Protein AF-A0A2T6BCE2-F1 (afdb_monomer_lite)

Structure (mmCIF, N/CA/C/O backbone):
data_AF-A0A2T6BCE2-F1
#
_entry.id   AF-A0A2T6BCE2-F1
#
loop_
_atom_site.group_PDB
_atom_site.id
_atom_site.type_symbol
_atom_site.label_atom_id
_atom_site.label_alt_id
_atom_site.label_comp_id
_atom_site.label_asym_id
_atom_site.label_entity_id
_atom_site.label_seq_id
_atom_site.pdbx_PDB_ins_code
_atom_site.Cartn_x
_atom_site.Cartn_y
_atom_site.Cartn_z
_atom_site.occupancy
_atom_site.B_iso_or_equiv
_atom_site.auth_seq_id
_atom_site.auth_comp_id
_atom_site.auth_asym_id
_atom_site.auth_atom_id
_atom_site.pdbx_PDB_model_num
ATOM 1 N N . MET A 1 1 ? 2.709 -18.508 1.844 1.00 49.78 1 MET A N 1
ATOM 2 C CA . MET A 1 1 ? 2.274 -17.118 1.587 1.00 49.78 1 MET A CA 1
ATOM 3 C C . MET A 1 1 ? 3.086 -16.208 2.505 1.00 49.78 1 MET A C 1
ATOM 5 O O . MET A 1 1 ? 3.018 -16.392 3.716 1.00 49.78 1 MET A O 1
ATOM 9 N N . MET A 1 2 ? 3.941 -15.336 1.958 1.00 58.06 2 MET A N 1
ATOM 10 C CA . MET A 1 2 ? 4.733 -14.379 2.752 1.00 58.06 2 MET A CA 1
ATOM 11 C C . MET A 1 2 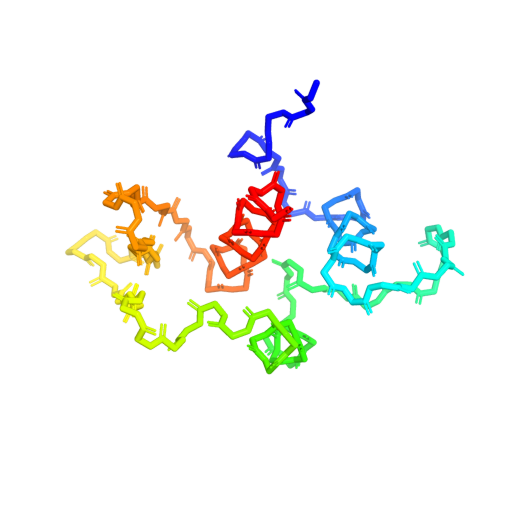? 3.803 -13.440 3.531 1.00 58.06 2 MET A C 1
ATOM 13 O O . MET A 1 2 ? 2.768 -13.015 3.020 1.00 58.06 2 MET A O 1
ATOM 17 N N . ASN A 1 3 ? 4.150 -13.127 4.781 1.00 83.56 3 ASN A N 1
ATOM 18 C CA . ASN A 1 3 ? 3.330 -12.259 5.624 1.00 83.56 3 ASN A CA 1
ATOM 19 C C . ASN A 1 3 ? 3.620 -10.784 5.299 1.00 83.56 3 ASN A C 1
ATOM 21 O O . ASN A 1 3 ? 4.446 -10.158 5.962 1.00 83.56 3 ASN A O 1
ATOM 25 N N . VAL A 1 4 ? 2.933 -10.245 4.284 1.00 84.50 4 VAL A N 1
ATOM 26 C CA . VAL A 1 4 ? 3.055 -8.853 3.795 1.00 84.50 4 VAL A CA 1
ATOM 27 C C . VAL A 1 4 ? 3.009 -7.823 4.932 1.00 84.50 4 VAL A C 1
ATOM 29 O O . VAL A 1 4 ? 3.729 -6.826 4.904 1.00 84.50 4 VAL A O 1
ATOM 32 N N . LEU A 1 5 ? 2.233 -8.082 5.990 1.00 85.19 5 LEU A N 1
ATOM 33 C CA . LEU A 1 5 ? 2.136 -7.187 7.148 1.00 85.19 5 LEU A CA 1
ATOM 34 C C . LEU A 1 5 ? 3.471 -7.018 7.889 1.00 85.19 5 LEU A C 1
ATOM 36 O O . LEU A 1 5 ? 3.727 -5.948 8.432 1.00 85.19 5 LEU A O 1
ATOM 40 N N . LYS A 1 6 ? 4.346 -8.031 7.879 1.00 87.94 6 LYS A N 1
ATOM 41 C CA . LYS A 1 6 ? 5.666 -7.990 8.532 1.00 87.94 6 LYS A CA 1
ATOM 42 C C . LYS A 1 6 ? 6.778 -7.432 7.640 1.00 87.94 6 LYS A C 1
ATOM 44 O O . LYS A 1 6 ? 7.885 -7.223 8.134 1.00 87.94 6 LYS A O 1
ATOM 49 N N . MET A 1 7 ? 6.510 -7.196 6.355 1.00 89.25 7 MET A N 1
ATOM 50 C CA . MET A 1 7 ? 7.518 -6.678 5.431 1.00 89.25 7 MET A CA 1
ATOM 51 C C . MET A 1 7 ? 7.870 -5.227 5.758 1.00 89.25 7 MET A C 1
ATOM 53 O O . MET A 1 7 ? 7.015 -4.432 6.165 1.00 89.25 7 MET A O 1
ATOM 57 N N . LYS A 1 8 ? 9.148 -4.894 5.588 1.00 88.94 8 LYS A N 1
ATOM 58 C CA . LYS A 1 8 ? 9.653 -3.525 5.694 1.00 88.94 8 LYS A CA 1
ATOM 59 C C . LYS A 1 8 ? 9.600 -2.851 4.322 1.00 88.94 8 LYS A C 1
ATOM 61 O O . LYS A 1 8 ? 9.427 -3.519 3.307 1.00 88.94 8 LYS A O 1
ATOM 66 N N . VAL A 1 9 ? 9.757 -1.530 4.322 1.00 90.19 9 VAL A N 1
ATOM 67 C CA . VAL A 1 9 ? 10.042 -0.746 3.110 1.00 90.19 9 VAL A CA 1
ATOM 68 C C . VAL A 1 9 ? 11.262 -1.335 2.400 1.00 90.19 9 VAL A C 1
ATOM 70 O O . VAL A 1 9 ? 12.229 -1.715 3.070 1.00 90.19 9 VAL A O 1
ATOM 73 N N . GLY A 1 10 ? 11.220 -1.377 1.070 1.00 90.50 10 GLY A N 1
ATOM 74 C CA . GLY A 1 10 ? 12.355 -1.749 0.233 1.00 90.50 10 GLY A CA 1
ATOM 75 C C . GLY A 1 10 ? 11.993 -2.660 -0.937 1.00 90.50 10 GLY A C 1
ATOM 76 O O . GLY A 1 10 ? 10.855 -3.110 -1.087 1.00 90.50 10 GLY A O 1
ATOM 77 N N . LYS A 1 11 ? 13.023 -2.992 -1.724 1.00 89.94 11 LYS A N 1
ATOM 78 C CA . LYS A 1 11 ? 12.900 -3.616 -3.051 1.00 89.94 11 LYS A CA 1
ATOM 79 C C . LYS A 1 11 ? 12.123 -4.928 -3.097 1.00 89.94 11 LYS A C 1
ATOM 81 O O . LYS A 1 11 ? 11.544 -5.239 -4.130 1.00 89.94 11 LYS A O 1
ATOM 86 N N . GLU A 1 12 ? 12.095 -5.703 -2.017 1.00 91.25 12 GLU A N 1
ATOM 87 C CA . GLU A 1 12 ? 11.292 -6.930 -1.961 1.00 91.25 12 GLU A CA 1
ATOM 88 C C . GLU A 1 12 ? 9.787 -6.617 -1.967 1.00 91.25 12 GLU A C 1
ATOM 90 O O . GLU A 1 12 ? 9.028 -7.215 -2.728 1.00 91.25 12 GLU A O 1
ATOM 95 N N . LEU A 1 13 ? 9.357 -5.638 -1.165 1.00 92.75 13 LEU A N 1
ATOM 96 C CA . LEU A 1 13 ? 7.966 -5.193 -1.142 1.00 92.75 13 LEU A CA 1
ATOM 97 C C . LEU A 1 13 ? 7.591 -4.511 -2.461 1.00 92.75 13 LEU A C 1
ATOM 99 O O . LEU A 1 13 ? 6.521 -4.786 -3.003 1.00 92.75 13 LEU A O 1
ATOM 103 N N . ASP A 1 14 ? 8.477 -3.671 -2.996 1.00 94.44 14 ASP A N 1
ATOM 104 C CA . ASP A 1 14 ? 8.245 -2.967 -4.261 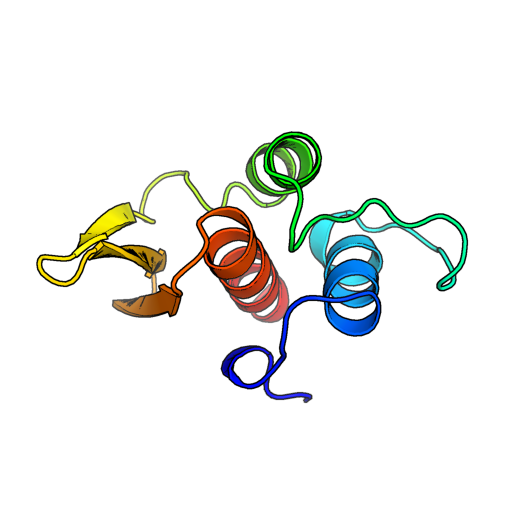1.00 94.44 14 ASP A CA 1
ATOM 105 C C . ASP A 1 14 ? 8.131 -3.945 -5.439 1.00 94.44 14 ASP A C 1
ATOM 107 O O . ASP A 1 14 ? 7.229 -3.806 -6.267 1.00 94.44 14 ASP A O 1
ATOM 111 N N . LEU A 1 15 ? 8.967 -4.994 -5.472 1.00 92.69 15 LEU A N 1
ATOM 112 C CA . LEU A 1 15 ? 8.861 -6.076 -6.454 1.00 92.69 15 LEU A CA 1
ATOM 113 C C . LEU A 1 15 ? 7.503 -6.774 -6.369 1.00 92.69 15 LEU A C 1
ATOM 115 O O . LEU A 1 15 ? 6.846 -6.969 -7.392 1.00 92.69 15 LEU A O 1
ATOM 119 N N . MET A 1 16 ? 7.052 -7.119 -5.159 1.00 93.38 16 MET A N 1
ATOM 120 C CA . MET A 1 16 ? 5.742 -7.745 -4.986 1.00 93.38 16 MET A CA 1
ATOM 121 C C . MET A 1 16 ? 4.618 -6.840 -5.492 1.00 93.38 16 MET A C 1
ATOM 123 O O . MET A 1 16 ? 3.695 -7.326 -6.143 1.00 93.38 16 MET A O 1
ATOM 127 N N . VAL A 1 17 ? 4.686 -5.533 -5.223 1.00 93.81 17 VAL A N 1
ATOM 128 C CA . VAL A 1 17 ? 3.708 -4.563 -5.736 1.00 93.81 17 VAL A CA 1
ATOM 129 C C . VAL A 1 17 ? 3.737 -4.525 -7.266 1.00 93.81 17 VAL A C 1
ATOM 131 O O . VAL A 1 17 ? 2.682 -4.635 -7.893 1.00 93.81 17 VAL A O 1
ATOM 134 N N . ALA A 1 18 ? 4.916 -4.442 -7.881 1.00 93.75 18 ALA A N 1
ATOM 135 C CA . ALA A 1 18 ? 5.055 -4.439 -9.336 1.00 93.75 18 ALA A CA 1
ATOM 136 C C . ALA A 1 18 ? 4.434 -5.695 -9.972 1.00 93.75 18 ALA A C 1
ATOM 138 O O . ALA A 1 18 ? 3.622 -5.604 -10.894 1.00 93.75 18 ALA A O 1
ATOM 139 N N . GLN A 1 19 ? 4.738 -6.871 -9.430 1.00 92.31 19 GLN A N 1
ATOM 140 C CA . GLN A 1 19 ? 4.268 -8.138 -9.985 1.00 92.31 19 GLN A CA 1
ATOM 141 C C . GLN A 1 19 ? 2.778 -8.379 -9.715 1.00 92.31 19 GLN A C 1
ATOM 143 O O . GLN A 1 19 ? 2.021 -8.690 -10.631 1.00 92.31 19 GLN A O 1
ATOM 148 N N . GLN A 1 20 ? 2.328 -8.212 -8.470 1.00 92.56 20 GLN A N 1
ATOM 149 C CA . GLN A 1 20 ? 0.991 -8.647 -8.044 1.00 92.56 20 GLN A CA 1
ATOM 150 C C . GLN A 1 20 ? -0.070 -7.550 -8.134 1.00 92.56 20 GLN A C 1
ATOM 152 O O . GLN A 1 20 ? -1.260 -7.847 -8.230 1.00 92.56 20 GLN A O 1
ATOM 157 N N . VAL A 1 21 ? 0.329 -6.277 -8.074 1.00 93.69 21 VAL A N 1
ATOM 158 C CA . VAL A 1 21 ? -0.602 -5.150 -8.207 1.00 93.69 21 VAL A CA 1
ATOM 159 C C . VAL A 1 21 ? -0.565 -4.566 -9.603 1.00 93.69 21 VAL A C 1
ATOM 161 O O . VAL A 1 21 ? -1.618 -4.395 -10.222 1.00 93.69 21 VAL A O 1
ATOM 164 N N . MET A 1 22 ? 0.632 -4.279 -10.108 1.00 92.00 22 MET A N 1
ATOM 165 C CA . MET A 1 22 ? 0.776 -3.654 -11.419 1.00 92.00 22 MET A CA 1
ATOM 166 C C . MET A 1 22 ? 0.653 -4.669 -12.561 1.00 92.00 22 MET A C 1
ATOM 168 O O . MET A 1 22 ? 0.207 -4.298 -13.651 1.00 92.00 22 MET A O 1
ATOM 172 N N . GLY A 1 23 ? 0.939 -5.949 -12.293 1.00 90.88 23 GLY A N 1
ATOM 173 C CA . GLY A 1 23 ? 0.932 -7.019 -13.293 1.00 90.88 23 GLY A CA 1
ATOM 174 C C . GLY A 1 23 ? 2.162 -6.978 -14.197 1.00 90.88 23 GLY A C 1
ATOM 175 O O . GLY A 1 23 ? 2.088 -7.382 -15.354 1.00 90.88 23 GLY A O 1
ATOM 176 N N . TRP A 1 24 ? 3.265 -6.408 -13.711 1.00 92.19 24 TRP A N 1
ATOM 177 C CA . TRP A 1 24 ? 4.502 -6.268 -14.470 1.00 92.19 24 TRP A CA 1
ATOM 178 C C . TRP A 1 24 ? 5.343 -7.539 -14.370 1.00 92.19 24 TRP A C 1
ATOM 180 O O . TRP A 1 24 ? 5.463 -8.128 -13.297 1.00 92.19 24 TRP A O 1
ATOM 190 N N . ASN A 1 25 ? 5.958 -7.936 -15.483 1.00 87.88 25 ASN A N 1
ATOM 191 C CA . ASN A 1 25 ? 6.944 -9.011 -15.505 1.00 87.88 25 ASN A CA 1
ATOM 192 C C . ASN A 1 25 ? 8.345 -8.395 -15.439 1.00 87.88 25 ASN A C 1
ATOM 194 O O . ASN A 1 25 ? 8.928 -8.071 -16.472 1.00 87.88 25 ASN A O 1
ATOM 198 N N . VAL A 1 26 ? 8.816 -8.139 -14.220 1.00 85.44 26 VAL A N 1
ATOM 199 C CA . VAL A 1 26 ? 10.069 -7.427 -13.940 1.00 85.44 26 VAL A CA 1
ATOM 200 C C . VAL A 1 26 ? 10.867 -8.131 -12.847 1.00 85.44 26 VAL A C 1
ATOM 202 O O . VAL A 1 26 ? 10.284 -8.733 -11.939 1.00 85.44 26 VAL A O 1
ATOM 205 N N . ASP A 1 27 ? 12.189 -7.986 -12.934 1.00 78.88 27 ASP A N 1
ATOM 206 C CA . ASP A 1 27 ? 13.158 -8.341 -11.895 1.00 78.88 27 ASP A CA 1
ATOM 207 C C . ASP A 1 27 ? 13.586 -7.085 -11.107 1.00 78.88 27 ASP A C 1
ATOM 209 O O . ASP A 1 27 ? 13.249 -5.958 -11.466 1.00 78.88 27 ASP A O 1
ATOM 213 N N . HIS A 1 28 ? 14.342 -7.261 -10.019 1.00 72.44 28 HIS A N 1
ATOM 214 C CA . HIS A 1 28 ? 14.618 -6.230 -9.003 1.00 72.44 28 HIS A CA 1
ATOM 215 C C . HIS A 1 28 ? 15.237 -4.898 -9.482 1.00 72.44 28 HIS A C 1
ATOM 217 O O . HIS A 1 28 ? 15.261 -3.946 -8.699 1.00 72.44 28 HIS A O 1
ATOM 223 N N . HIS A 1 29 ? 15.773 -4.812 -10.701 1.00 72.00 29 HIS A N 1
ATOM 224 C CA . HIS A 1 2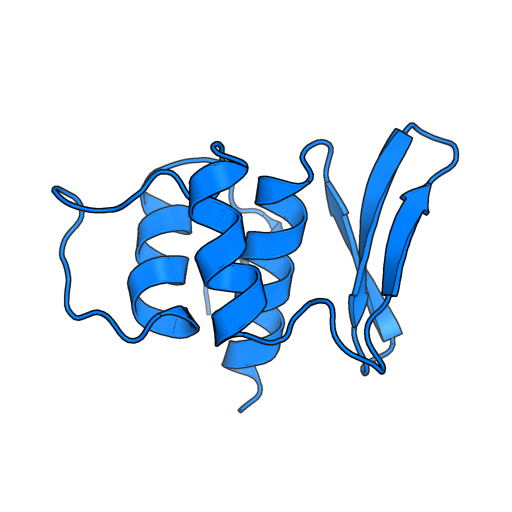9 ? 16.641 -3.703 -11.106 1.00 72.00 29 HIS A CA 1
ATOM 225 C C . HIS A 1 29 ? 15.916 -2.456 -11.642 1.00 72.00 29 HIS A C 1
ATOM 227 O O . HIS A 1 29 ? 16.479 -1.374 -11.514 1.00 72.00 29 HIS A O 1
ATOM 233 N N . ASP A 1 30 ? 14.664 -2.562 -12.103 1.00 80.69 30 ASP A N 1
ATOM 234 C CA . ASP A 1 30 ? 13.936 -1.447 -12.751 1.00 80.69 30 ASP A CA 1
ATOM 235 C C . ASP A 1 30 ? 12.584 -1.134 -12.090 1.00 80.69 30 ASP A C 1
ATOM 237 O O . ASP A 1 30 ? 11.595 -0.799 -12.746 1.00 80.69 30 ASP A O 1
ATOM 241 N N . ILE A 1 31 ? 12.513 -1.282 -10.766 1.00 88.69 31 ILE A N 1
ATOM 242 C CA . ILE A 1 31 ? 11.250 -1.154 -10.031 1.00 88.69 31 ILE A CA 1
ATOM 243 C C . ILE A 1 31 ? 11.188 0.188 -9.298 1.00 88.69 31 ILE A C 1
ATOM 245 O O . ILE A 1 31 ? 12.115 0.475 -8.524 1.00 88.69 31 ILE A O 1
ATOM 249 N N . PRO A 1 32 ? 10.106 0.970 -9.502 1.00 89.75 32 PRO A N 1
ATOM 250 C CA . PRO A 1 32 ? 9.827 2.183 -8.742 1.00 89.75 32 PRO A CA 1
ATOM 251 C C . PRO A 1 32 ? 9.807 1.929 -7.235 1.00 89.75 32 PRO A C 1
ATOM 253 O O . PRO A 1 32 ? 9.510 0.824 -6.775 1.00 89.75 32 PRO A O 1
ATOM 256 N N . ASP A 1 33 ? 10.070 2.968 -6.452 1.00 92.38 33 ASP A N 1
ATOM 257 C CA . ASP A 1 33 ? 10.197 2.868 -4.998 1.00 92.38 33 ASP A CA 1
ATOM 258 C C . ASP A 1 33 ? 8.825 2.999 -4.317 1.00 92.38 33 ASP A C 1
ATOM 260 O O . ASP A 1 33 ? 8.622 3.835 -3.435 1.00 92.38 33 ASP A O 1
ATOM 264 N N . PHE A 1 34 ? 7.860 2.165 -4.725 1.00 92.25 34 PHE A N 1
ATOM 265 C CA . PHE A 1 34 ? 6.447 2.254 -4.329 1.00 92.25 34 PHE A CA 1
ATOM 266 C C . PHE A 1 34 ? 6.220 2.389 -2.816 1.00 92.25 34 PHE A C 1
ATOM 268 O O . PHE A 1 34 ? 5.319 3.103 -2.381 1.00 92.25 34 PHE A O 1
ATOM 275 N N . SER A 1 35 ? 7.006 1.690 -1.998 1.00 90.56 35 SER A N 1
ATOM 276 C CA . SER A 1 35 ? 6.853 1.660 -0.542 1.00 90.56 35 SER A CA 1
ATOM 277 C C . SER A 1 35 ? 7.455 2.868 0.186 1.00 90.56 35 SER A C 1
ATOM 279 O O . SER A 1 35 ? 7.159 3.066 1.372 1.00 90.56 35 SER A O 1
ATOM 281 N N . SER A 1 36 ? 8.247 3.695 -0.504 1.00 90.69 36 SER A N 1
ATOM 282 C CA . SER A 1 36 ? 8.919 4.878 0.055 1.00 90.69 36 SER A CA 1
ATOM 283 C C . SER A 1 36 ? 8.625 6.195 -0.665 1.00 90.69 36 SER A C 1
ATOM 285 O O . SER A 1 36 ? 8.657 7.229 0.003 1.00 90.69 36 SER A O 1
ATOM 287 N N . ASP A 1 37 ? 8.301 6.187 -1.961 1.00 91.00 37 ASP A N 1
ATOM 288 C CA . ASP A 1 37 ? 7.956 7.387 -2.730 1.00 91.00 37 ASP A CA 1
ATOM 289 C C . ASP A 1 37 ? 6.437 7.498 -2.946 1.00 91.00 37 ASP A C 1
ATOM 291 O O . ASP A 1 37 ? 5.769 6.634 -3.516 1.00 91.00 37 ASP A O 1
ATOM 295 N N . ILE A 1 38 ? 5.880 8.618 -2.486 1.00 86.19 38 ILE A N 1
ATOM 296 C CA . ILE A 1 38 ? 4.460 8.947 -2.618 1.00 86.19 38 ILE A CA 1
ATOM 297 C C . ILE A 1 38 ? 4.039 9.209 -4.073 1.00 86.19 38 ILE A C 1
ATOM 299 O O . ILE A 1 38 ? 2.864 9.056 -4.400 1.00 86.19 38 ILE A O 1
ATOM 303 N N . LYS A 1 39 ? 4.961 9.610 -4.954 1.00 89.12 39 LYS A N 1
ATOM 304 C CA . LYS A 1 39 ? 4.674 9.810 -6.380 1.00 89.12 39 LYS A CA 1
ATOM 305 C C . LYS A 1 39 ? 4.437 8.471 -7.067 1.00 89.12 39 LYS A C 1
ATOM 307 O O . LYS A 1 39 ? 3.433 8.311 -7.757 1.00 89.12 39 LYS A O 1
ATOM 312 N N . ASP A 1 40 ? 5.302 7.499 -6.798 1.00 89.69 40 ASP A N 1
ATOM 313 C CA . ASP A 1 40 ? 5.214 6.163 -7.388 1.00 89.69 40 ASP A CA 1
ATOM 314 C C . ASP A 1 40 ? 4.003 5.394 -6.854 1.00 89.69 40 ASP A C 1
ATOM 316 O O . ASP A 1 40 ? 3.307 4.704 -7.604 1.00 89.69 40 ASP A O 1
ATOM 320 N N . VAL A 1 41 ? 3.683 5.553 -5.562 1.00 92.81 41 VAL A N 1
ATOM 321 C CA . VAL A 1 41 ? 2.545 4.847 -4.958 1.00 92.81 41 VAL A CA 1
ATOM 322 C C . VAL A 1 41 ? 1.194 5.277 -5.536 1.00 92.81 41 VAL A C 1
ATOM 324 O O . VAL A 1 41 ? 0.217 4.533 -5.435 1.00 92.81 41 VAL A O 1
ATOM 327 N N . TRP A 1 42 ? 1.102 6.445 -6.175 1.00 91.50 42 TRP A N 1
ATOM 328 C CA . TRP A 1 42 ? -0.153 6.875 -6.789 1.00 91.50 42 TRP A CA 1
ATOM 329 C C . TRP A 1 42 ? -0.596 5.932 -7.917 1.00 91.50 42 TRP A C 1
ATOM 331 O O . TRP A 1 42 ? -1.774 5.580 -8.002 1.00 91.50 42 TRP A O 1
ATOM 341 N N . ALA A 1 43 ? 0.350 5.397 -8.694 1.00 91.62 43 ALA A N 1
ATOM 342 C CA . ALA A 1 43 ? 0.055 4.389 -9.714 1.00 91.62 43 ALA A CA 1
ATOM 343 C C . ALA A 1 43 ? -0.563 3.112 -9.101 1.00 91.62 43 ALA A C 1
ATOM 345 O O . ALA A 1 43 ? -1.465 2.496 -9.677 1.00 91.62 43 ALA A O 1
ATOM 346 N N . VAL A 1 44 ? -0.134 2.746 -7.887 1.00 92.75 44 VAL A N 1
ATOM 347 C CA . VAL A 1 44 ? -0.693 1.626 -7.112 1.00 92.75 44 VAL A CA 1
ATOM 348 C C . VAL A 1 44 ? -2.139 1.918 -6.721 1.00 92.75 44 VAL A C 1
ATOM 350 O O . VAL A 1 44 ? -2.996 1.036 -6.838 1.00 92.75 44 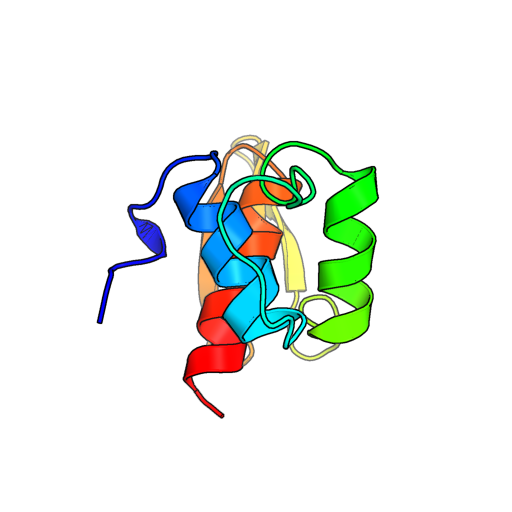VAL A O 1
ATOM 353 N N . VAL A 1 45 ? -2.437 3.145 -6.278 1.00 91.31 45 VAL A N 1
ATOM 354 C CA . VAL A 1 45 ? -3.798 3.581 -5.922 1.00 91.31 45 VAL A CA 1
ATOM 355 C C . VAL A 1 45 ? -4.739 3.450 -7.114 1.00 91.31 45 VAL A C 1
ATOM 357 O O . VAL A 1 45 ? -5.807 2.844 -6.982 1.00 91.31 45 VAL A O 1
ATOM 360 N N . GLU A 1 46 ? -4.332 3.966 -8.272 1.00 91.00 46 GLU A N 1
ATOM 361 C CA . GLU A 1 46 ? -5.132 3.948 -9.499 1.00 91.00 46 GLU A CA 1
ATOM 362 C C . GLU A 1 46 ? -5.398 2.519 -9.984 1.00 91.00 46 GLU A C 1
ATOM 364 O O . GLU A 1 46 ? -6.540 2.156 -10.288 1.00 91.00 46 GLU A O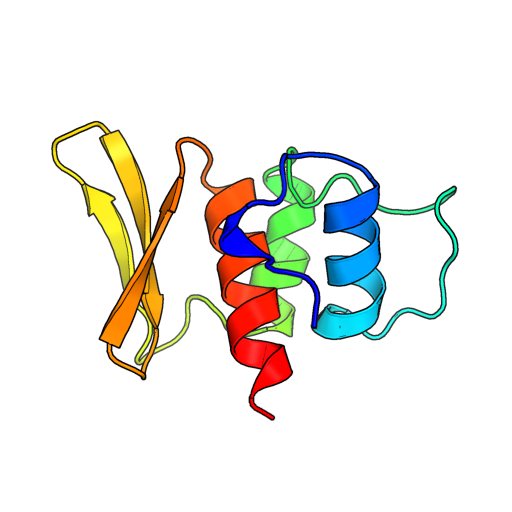 1
ATOM 369 N N . LYS A 1 47 ? -4.364 1.670 -9.986 1.00 91.94 47 LYS A N 1
ATOM 370 C CA . LYS A 1 47 ? -4.455 0.289 -10.471 1.00 91.94 47 LYS A CA 1
ATOM 371 C C . LYS A 1 47 ? -5.267 -0.621 -9.546 1.00 91.94 47 LYS A C 1
ATOM 373 O O . LYS A 1 47 ? -6.158 -1.336 -10.003 1.00 91.94 47 LYS A O 1
ATOM 378 N N . SER A 1 48 ? -4.965 -0.610 -8.247 1.00 89.12 48 SER A N 1
ATOM 379 C CA . SER A 1 48 ? -5.593 -1.500 -7.251 1.00 89.12 48 SER A CA 1
ATOM 380 C C . SER A 1 48 ? -6.967 -1.019 -6.786 1.00 89.12 48 SER A C 1
ATOM 382 O O . SER A 1 48 ? -7.741 -1.777 -6.181 1.00 89.12 48 SER A O 1
ATOM 384 N N . ARG A 1 49 ? -7.268 0.268 -7.009 1.00 90.06 49 ARG A N 1
ATOM 385 C CA . ARG A 1 49 ? -8.438 0.948 -6.446 1.00 90.06 49 ARG A CA 1
ATOM 386 C C . ARG A 1 49 ? -8.488 0.812 -4.920 1.00 90.06 49 ARG A C 1
ATOM 388 O O . ARG A 1 49 ? -9.567 0.696 -4.343 1.00 90.06 49 ARG A O 1
ATOM 395 N N . VAL A 1 50 ? -7.335 0.701 -4.252 1.00 89.75 50 VAL A N 1
ATOM 396 C CA . VAL A 1 50 ? -7.263 0.420 -2.805 1.00 89.75 50 VAL A CA 1
ATOM 397 C C . VAL A 1 50 ? -7.873 1.538 -1.962 1.00 89.75 50 VAL A C 1
ATOM 399 O O . VAL A 1 50 ? -8.375 1.255 -0.883 1.00 89.75 50 VAL A O 1
ATOM 402 N N . LEU A 1 51 ? -7.911 2.767 -2.480 1.00 88.31 51 LEU A N 1
ATOM 403 C CA . LEU A 1 51 ? -8.522 3.924 -1.817 1.00 88.31 51 LEU A CA 1
ATOM 404 C C . LEU A 1 51 ? -9.961 4.215 -2.284 1.00 88.31 51 LEU A C 1
ATOM 406 O O . LEU A 1 51 ? -10.494 5.279 -1.992 1.00 88.31 51 LEU A O 1
ATOM 410 N N . GLN A 1 52 ? -10.587 3.304 -3.036 1.00 88.69 52 GLN A N 1
ATOM 411 C CA . GLN A 1 52 ? -11.990 3.435 -3.439 1.00 88.69 52 GLN A CA 1
ATOM 412 C C . GLN A 1 52 ? -12.917 2.733 -2.445 1.00 88.69 52 GLN A C 1
ATOM 414 O O . GLN A 1 52 ? -12.531 1.751 -1.807 1.00 88.69 52 GLN A O 1
ATOM 419 N N . PHE A 1 53 ? -14.164 3.206 -2.371 1.00 79.94 53 PHE A N 1
ATOM 420 C CA . PHE A 1 53 ? -15.214 2.592 -1.561 1.00 79.94 53 PHE A CA 1
ATOM 421 C C . PHE A 1 53 ? -15.325 1.076 -1.843 1.00 79.94 53 PHE A C 1
ATOM 423 O O . PHE A 1 53 ? -15.247 0.672 -3.008 1.00 79.94 53 PHE A O 1
ATOM 430 N N . PRO A 1 54 ? -15.515 0.230 -0.813 1.00 83.31 54 PRO A N 1
ATOM 431 C CA . PRO A 1 54 ? -15.799 0.567 0.590 1.00 83.31 54 PRO A CA 1
ATOM 432 C C . PRO A 1 54 ? -14.565 0.784 1.480 1.00 83.31 54 PRO A C 1
ATOM 434 O O . PRO A 1 54 ? -14.717 0.947 2.690 1.00 83.31 54 PRO A O 1
ATOM 437 N N . ASN A 1 55 ? -13.355 0.811 0.918 1.00 90.25 55 ASN A N 1
ATOM 438 C CA . ASN A 1 55 ? -12.147 1.002 1.713 1.00 90.25 55 ASN A CA 1
ATOM 439 C C . ASN A 1 55 ? -12.043 2.444 2.233 1.00 90.25 55 ASN A C 1
ATOM 441 O O . ASN A 1 55 ? -12.436 3.391 1.546 1.00 90.25 55 ASN A O 1
ATOM 445 N N . LYS A 1 56 ? -11.462 2.623 3.423 1.00 93.81 56 LYS A N 1
ATOM 446 C CA . LYS A 1 56 ? -11.225 3.947 4.021 1.00 93.81 56 LYS A CA 1
ATOM 447 C C . LYS A 1 56 ? -9.747 4.181 4.255 1.00 93.81 56 LYS A C 1
ATOM 449 O O . LYS A 1 56 ? -9.043 3.289 4.717 1.00 93.81 56 LYS A O 1
ATOM 454 N N . PHE A 1 57 ? -9.303 5.407 4.006 1.00 95.62 57 PHE A N 1
ATOM 455 C CA . PHE A 1 57 ? -7.941 5.850 4.270 1.00 95.62 57 PHE A CA 1
ATOM 456 C C . PHE A 1 57 ? -7.950 7.064 5.182 1.00 95.62 57 PHE A C 1
ATOM 458 O O . PHE A 1 57 ? -8.615 8.058 4.895 1.00 95.62 57 PHE A O 1
ATOM 465 N N . PHE A 1 58 ? -7.254 6.958 6.307 1.00 95.81 58 PHE A N 1
ATOM 466 C CA . PHE A 1 58 ? -7.281 7.969 7.357 1.00 95.81 58 PHE A CA 1
ATOM 467 C C . PHE A 1 58 ? -6.001 7.930 8.190 1.00 95.81 58 PHE A C 1
ATOM 469 O O . PHE A 1 58 ? -5.184 7.017 8.070 1.00 95.81 58 PHE A O 1
ATOM 476 N N . LYS A 1 59 ? -5.831 8.932 9.050 1.00 97.12 59 LYS A N 1
ATOM 477 C CA . LYS A 1 59 ? -4.755 8.985 10.038 1.00 97.12 59 LYS A CA 1
ATOM 478 C C . LYS A 1 59 ? -5.354 8.766 11.425 1.00 97.12 59 LYS A C 1
ATOM 480 O O . LYS A 1 59 ? -6.373 9.378 11.739 1.00 97.12 59 LYS A O 1
ATOM 485 N N . ASP A 1 60 ? -4.776 7.874 12.224 1.00 96.31 60 ASP A N 1
ATOM 486 C CA . ASP A 1 60 ? -5.236 7.653 13.599 1.00 96.31 60 ASP A CA 1
ATOM 487 C C . ASP A 1 60 ? -4.723 8.743 14.560 1.00 96.31 60 ASP A C 1
ATOM 489 O O . ASP A 1 60 ? -3.920 9.605 14.193 1.00 96.31 60 ASP A O 1
ATOM 493 N N . SER A 1 61 ? -5.187 8.712 15.812 1.00 96.06 61 SER A N 1
ATOM 494 C CA . SER A 1 61 ? -4.797 9.680 16.849 1.00 96.06 61 SER A CA 1
ATOM 495 C C . SER A 1 61 ? -3.316 9.615 17.239 1.00 96.06 61 SER A C 1
ATOM 497 O O . SER A 1 61 ? -2.801 10.556 17.835 1.00 96.06 61 SER A O 1
ATOM 499 N N . GLN A 1 62 ? -2.622 8.528 16.897 1.00 95.25 62 GLN A N 1
ATOM 500 C CA . GLN A 1 62 ? -1.186 8.352 17.119 1.00 95.25 62 GLN A CA 1
ATOM 501 C C . GLN A 1 62 ? -0.357 8.828 15.917 1.00 95.25 62 GLN A C 1
ATOM 503 O O . GLN A 1 62 ? 0.873 8.800 15.956 1.00 95.25 62 GLN A O 1
ATOM 508 N N . GLY A 1 63 ? -1.018 9.280 14.850 1.00 94.56 63 GLY A N 1
ATOM 509 C CA . GLY A 1 63 ? -0.382 9.775 13.643 1.00 94.56 63 GLY A CA 1
ATOM 510 C C . GLY A 1 63 ? -0.008 8.688 12.633 1.00 94.56 63 GLY A C 1
ATOM 511 O O . GLY A 1 63 ? 0.703 9.000 11.676 1.00 94.56 63 GLY A O 1
ATOM 512 N N . ASN A 1 64 ? -0.477 7.449 12.798 1.00 96.62 64 ASN A N 1
ATOM 513 C CA . ASN A 1 64 ? -0.259 6.385 11.820 1.00 96.62 64 ASN A CA 1
ATOM 514 C C . ASN A 1 64 ? -1.260 6.495 10.669 1.00 96.62 64 ASN A C 1
ATOM 516 O O . ASN A 1 64 ? -2.440 6.791 10.871 1.00 96.62 64 ASN A O 1
ATOM 520 N N . TRP A 1 65 ? -0.801 6.193 9.461 1.00 97.00 65 TRP A N 1
ATOM 521 C CA . TRP A 1 65 ? -1.657 6.026 8.296 1.00 97.00 65 TRP A CA 1
ATOM 522 C C . TRP A 1 65 ? -2.352 4.672 8.348 1.00 97.00 65 TRP A C 1
ATOM 524 O O . TRP A 1 65 ? -1.718 3.645 8.595 1.00 97.00 65 TRP A O 1
ATOM 534 N N . CYS A 1 66 ? -3.658 4.679 8.110 1.00 97.12 66 CYS A N 1
ATOM 535 C CA . CYS A 1 66 ? -4.522 3.517 8.210 1.00 97.12 66 CYS A CA 1
ATOM 536 C C . CYS A 1 66 ? -5.280 3.294 6.900 1.00 97.12 66 CYS A C 1
ATOM 538 O O . CYS A 1 66 ? -5.815 4.245 6.329 1.00 97.12 66 CYS A O 1
ATOM 540 N N . VAL A 1 67 ? -5.371 2.035 6.466 1.00 96.75 67 VAL A N 1
ATOM 541 C CA . VAL A 1 67 ? -6.314 1.590 5.430 1.00 96.75 67 VAL A CA 1
ATOM 542 C C . VAL A 1 67 ? -7.243 0.541 6.037 1.00 96.75 67 VAL A C 1
ATOM 544 O O . VAL A 1 67 ? -6.782 -0.523 6.447 1.00 96.75 67 VAL A O 1
ATOM 547 N N . GLU A 1 68 ? -8.539 0.836 6.096 1.00 95.88 68 GLU A N 1
ATOM 548 C CA . GLU A 1 68 ? -9.597 -0.135 6.399 1.00 95.88 68 GLU A CA 1
ATOM 549 C C . GLU A 1 68 ? -10.080 -0.747 5.081 1.00 95.88 68 GLU A C 1
ATOM 551 O O . GLU A 1 68 ? -10.524 -0.022 4.190 1.00 95.88 68 GLU A O 1
ATOM 556 N N . LEU A 1 69 ? -9.957 -2.066 4.941 1.00 93.19 69 LEU A N 1
ATOM 557 C CA . LEU A 1 69 ? -10.447 -2.810 3.782 1.00 93.19 69 LEU A CA 1
ATOM 558 C C . LEU A 1 69 ? -11.919 -3.205 3.961 1.00 93.19 69 LEU A C 1
ATOM 560 O O . LEU A 1 69 ? -12.403 -3.321 5.082 1.00 93.19 69 LEU A O 1
ATOM 564 N N . ASP A 1 70 ? -12.594 -3.509 2.855 1.00 89.94 70 ASP A N 1
ATOM 565 C CA . ASP A 1 70 ? -13.954 -4.070 2.788 1.00 89.94 70 ASP A CA 1
ATOM 566 C C . ASP A 1 70 ? -14.225 -5.231 3.765 1.00 89.94 70 ASP A C 1
ATOM 568 O O . ASP A 1 70 ? -15.304 -5.341 4.338 1.00 89.94 70 ASP A O 1
ATOM 572 N N . SER A 1 71 ? -13.216 -6.068 4.000 1.00 88.56 71 SER A N 1
ATOM 573 C CA . SER A 1 71 ? -13.251 -7.172 4.964 1.00 88.56 71 SER A CA 1
ATOM 574 C C . SER A 1 71 ? -13.226 -6.753 6.444 1.00 88.56 71 SER A C 1
ATOM 576 O O . SER A 1 71 ? -13.218 -7.622 7.312 1.00 88.56 71 SER A O 1
ATOM 578 N N . GLY A 1 72 ? -13.151 -5.456 6.752 1.00 90.06 72 GLY A N 1
ATOM 579 C CA . GLY A 1 72 ? -12.989 -4.916 8.108 1.00 90.06 72 GLY A CA 1
ATOM 580 C C . GLY A 1 72 ? -11.553 -4.975 8.643 1.00 90.06 72 GLY A C 1
ATOM 581 O O . GLY A 1 72 ? -11.282 -4.525 9.756 1.00 90.06 72 GLY A O 1
ATOM 582 N N . LEU A 1 73 ? -10.604 -5.515 7.869 1.00 92.88 73 LEU A N 1
ATOM 583 C CA . LEU A 1 73 ? -9.189 -5.518 8.237 1.00 92.88 73 LEU A CA 1
ATOM 584 C C . LEU A 1 73 ? -8.618 -4.096 8.153 1.00 92.88 73 LEU A C 1
ATOM 586 O O . LEU A 1 73 ? -8.650 -3.478 7.090 1.00 92.88 73 LEU A O 1
ATOM 590 N N . VAL A 1 74 ? -8.025 -3.619 9.250 1.00 94.81 74 VAL A N 1
ATOM 591 C CA . VAL A 1 74 ? -7.332 -2.324 9.310 1.00 94.81 74 VAL A CA 1
ATOM 592 C C . VAL A 1 74 ? -5.822 -2.537 9.313 1.00 94.81 74 VAL A C 1
ATOM 594 O O . VAL A 1 74 ? -5.275 -3.161 10.222 1.00 94.81 74 VAL A O 1
ATOM 597 N N . ILE A 1 75 ? -5.142 -1.983 8.314 1.00 95.19 75 ILE A N 1
ATOM 598 C CA . ILE A 1 75 ? -3.680 -1.997 8.188 1.00 95.19 75 ILE A CA 1
ATOM 599 C C . ILE A 1 75 ? -3.162 -0.636 8.641 1.00 95.19 75 ILE A C 1
ATOM 601 O O . ILE A 1 75 ? -3.725 0.382 8.244 1.00 95.19 75 ILE A O 1
ATOM 605 N N . LYS A 1 76 ? -2.109 -0.613 9.465 1.00 96.12 76 LYS A N 1
ATOM 606 C CA . LYS A 1 76 ? -1.565 0.612 10.065 1.00 96.12 76 LYS A CA 1
ATOM 607 C C . LYS A 1 76 ? -0.064 0.703 9.860 1.00 96.12 76 LYS A C 1
ATOM 609 O O . LYS A 1 76 ? 0.643 -0.240 10.199 1.00 96.12 76 LYS A O 1
ATOM 614 N N . GLU A 1 77 ? 0.418 1.840 9.369 1.00 96.00 77 GLU A N 1
ATOM 615 C CA . GLU A 1 77 ? 1.849 2.102 9.195 1.00 96.00 77 GLU A CA 1
ATOM 616 C C . GLU A 1 77 ? 2.201 3.568 9.432 1.00 96.00 77 GLU A C 1
ATOM 618 O O . GLU A 1 77 ? 1.369 4.466 9.320 1.00 96.00 77 GLU A O 1
ATOM 623 N N . LYS A 1 78 ? 3.483 3.837 9.691 1.00 94.44 78 LYS A N 1
ATOM 624 C CA . LYS A 1 78 ? 3.986 5.213 9.843 1.00 94.44 78 LYS A CA 1
ATOM 625 C C . LYS A 1 78 ? 4.048 5.990 8.522 1.00 94.44 78 LYS A C 1
ATOM 627 O O . LYS A 1 78 ? 4.079 7.217 8.543 1.00 94.44 78 LYS A O 1
ATOM 632 N N . SER A 1 79 ? 4.065 5.297 7.381 1.00 94.50 79 SER A N 1
ATOM 633 C CA . SER A 1 79 ? 4.148 5.888 6.039 1.00 94.50 79 SER A CA 1
ATOM 634 C C . SER A 1 79 ? 2.872 5.624 5.242 1.00 94.50 79 SER A C 1
ATOM 636 O O . SER A 1 79 ? 2.367 4.500 5.227 1.00 94.50 79 SER A O 1
ATOM 638 N N . ALA A 1 80 ? 2.388 6.656 4.544 1.00 93.94 80 ALA A N 1
ATOM 639 C CA . ALA A 1 80 ? 1.257 6.548 3.627 1.00 93.94 80 ALA A CA 1
ATOM 640 C C . ALA A 1 80 ? 1.563 5.565 2.487 1.00 93.94 80 ALA A C 1
ATOM 642 O O . ALA A 1 80 ? 0.766 4.674 2.208 1.00 93.94 80 ALA A O 1
ATOM 643 N N . ALA A 1 81 ? 2.749 5.677 1.882 1.00 95.44 81 ALA A N 1
ATOM 644 C CA . ALA A 1 81 ? 3.166 4.807 0.788 1.00 95.44 81 ALA A CA 1
ATOM 645 C C . ALA A 1 81 ? 3.205 3.331 1.225 1.00 95.44 81 ALA A C 1
ATOM 647 O O . ALA A 1 81 ? 2.667 2.450 0.552 1.00 95.44 81 ALA A O 1
ATOM 648 N N . LEU A 1 82 ? 3.737 3.074 2.425 1.00 95.44 82 LEU A N 1
ATOM 649 C CA . LEU A 1 82 ? 3.830 1.726 2.978 1.00 95.44 82 LEU A CA 1
ATOM 650 C C . LEU A 1 82 ? 2.455 1.108 3.267 1.00 95.44 82 LEU A C 1
ATOM 652 O O . LEU A 1 82 ? 2.217 -0.040 2.882 1.00 95.44 82 LEU A O 1
ATOM 656 N N . VAL A 1 83 ? 1.542 1.844 3.922 1.00 96.12 83 VAL A N 1
ATOM 657 C CA . VAL A 1 83 ? 0.201 1.307 4.220 1.00 96.12 83 VAL A CA 1
ATOM 658 C C . VAL A 1 83 ? -0.577 1.024 2.935 1.00 96.12 83 VAL A C 1
ATOM 660 O O . VAL A 1 83 ? -1.254 0.000 2.850 1.00 96.12 83 VAL A O 1
ATOM 663 N N . ILE A 1 84 ? -0.433 1.879 1.914 1.00 96.06 84 ILE A N 1
ATOM 664 C CA . ILE A 1 84 ? -1.089 1.714 0.612 1.00 96.06 84 ILE A CA 1
ATOM 665 C C . ILE A 1 84 ? -0.563 0.464 -0.097 1.00 96.06 84 ILE A C 1
ATOM 667 O O . ILE A 1 84 ? -1.367 -0.361 -0.530 1.00 96.06 84 ILE A O 1
ATOM 671 N N . CYS A 1 85 ? 0.759 0.274 -0.165 1.00 96.12 85 CYS A N 1
ATOM 672 C CA . CYS A 1 85 ? 1.362 -0.906 -0.791 1.00 96.12 85 CYS A CA 1
ATOM 673 C C . CYS A 1 85 ? 0.902 -2.209 -0.128 1.00 96.12 85 CYS A C 1
ATOM 675 O O . CYS A 1 85 ? 0.449 -3.133 -0.809 1.00 96.12 85 CYS A O 1
ATOM 677 N N . LYS A 1 86 ? 0.951 -2.273 1.210 1.00 95.38 86 LYS A N 1
ATOM 678 C CA . LYS A 1 86 ? 0.502 -3.454 1.963 1.00 95.38 86 LYS A CA 1
ATOM 679 C C . LYS A 1 86 ? -0.983 -3.734 1.743 1.00 95.38 86 LYS A C 1
ATOM 681 O O . LYS A 1 86 ? -1.367 -4.881 1.518 1.00 95.38 86 LYS A O 1
ATOM 686 N N . ALA A 1 87 ? -1.813 -2.694 1.772 1.00 95.12 87 ALA A N 1
ATOM 687 C CA . ALA A 1 87 ? -3.244 -2.821 1.539 1.00 95.12 87 ALA A CA 1
ATOM 688 C C . ALA A 1 87 ? -3.571 -3.279 0.114 1.00 95.12 87 ALA A C 1
ATOM 690 O O . ALA A 1 87 ? -4.421 -4.151 -0.062 1.00 95.12 87 ALA A O 1
ATOM 691 N N . ALA A 1 88 ? -2.877 -2.749 -0.895 1.00 95.00 88 ALA A N 1
ATOM 692 C CA . ALA A 1 88 ? -3.068 -3.132 -2.288 1.00 95.00 88 ALA A CA 1
ATOM 693 C C . ALA A 1 88 ? -2.711 -4.606 -2.528 1.00 95.00 88 ALA A C 1
ATOM 695 O O . ALA A 1 88 ? -3.482 -5.327 -3.162 1.00 95.00 88 ALA A O 1
ATOM 696 N N . LEU A 1 89 ? -1.596 -5.076 -1.960 1.00 94.50 89 LEU A N 1
ATOM 697 C CA . LEU A 1 89 ? -1.191 -6.482 -2.022 1.00 94.50 89 LEU A CA 1
ATOM 698 C C . LEU A 1 89 ? -2.210 -7.411 -1.356 1.00 94.50 89 LEU A C 1
ATOM 700 O O . LEU A 1 89 ? -2.609 -8.412 -1.944 1.00 94.50 89 LEU A O 1
ATOM 704 N N . ILE A 1 90 ? -2.674 -7.067 -0.150 1.00 92.44 90 ILE A N 1
ATOM 705 C CA . ILE A 1 90 ? -3.668 -7.872 0.580 1.00 92.44 90 ILE A CA 1
ATOM 706 C C . ILE A 1 90 ? -5.015 -7.899 -0.148 1.00 92.44 90 ILE A C 1
ATOM 708 O O . ILE A 1 90 ? -5.709 -8.913 -0.137 1.00 92.44 90 ILE A O 1
ATOM 712 N N . LYS A 1 91 ? -5.396 -6.793 -0.788 1.00 89.44 91 LYS A N 1
ATOM 713 C CA . LYS A 1 91 ? -6.616 -6.726 -1.592 1.00 89.44 91 LYS A CA 1
ATOM 714 C C . LYS A 1 91 ? -6.513 -7.604 -2.843 1.00 89.44 91 LYS A C 1
ATOM 716 O O . LYS A 1 91 ? -7.475 -8.290 -3.176 1.00 89.44 91 LYS A O 1
ATOM 721 N N . ASN A 1 92 ? -5.367 -7.597 -3.524 1.00 88.06 92 ASN A N 1
ATOM 722 C CA . ASN A 1 92 ? -5.173 -8.371 -4.751 1.00 88.06 92 ASN A CA 1
ATOM 723 C C . ASN A 1 92 ? -4.925 -9.864 -4.519 1.00 88.06 92 ASN A C 1
ATOM 725 O O . ASN A 1 92 ? -5.239 -10.647 -5.404 1.00 88.06 92 ASN A O 1
ATOM 729 N N . SER A 1 93 ? -4.443 -10.286 -3.348 1.00 81.62 93 SER A N 1
ATOM 730 C CA . SER A 1 93 ? -4.257 -11.714 -3.039 1.00 81.62 93 SER A CA 1
ATOM 731 C C . SER A 1 93 ? -5.556 -12.482 -2.764 1.00 81.62 93 SER A C 1
ATOM 733 O O . SER A 1 93 ? -5.525 -13.706 -2.646 1.00 81.62 93 SER A O 1
ATOM 735 N N . LYS A 1 94 ? -6.688 -11.777 -2.633 1.00 64.19 94 LYS A N 1
ATOM 736 C CA . LYS A 1 94 ? -8.024 -12.355 -2.409 1.00 64.19 94 LYS A CA 1
ATOM 737 C C . LYS A 1 94 ? -8.884 -12.451 -3.679 1.00 64.19 94 LYS A C 1
ATOM 739 O O . LYS A 1 94 ? -10.026 -12.894 -3.576 1.00 64.19 94 LYS A O 1
ATOM 744 N N . ARG A 1 95 ? -8.383 -11.989 -4.828 1.00 53.94 95 ARG A N 1
ATOM 745 C CA . ARG A 1 95 ? -9.031 -12.162 -6.137 1.00 53.94 95 ARG A CA 1
ATOM 746 C C . ARG A 1 95 ? -8.566 -13.452 -6.789 1.00 53.94 95 ARG A C 1
ATOM 748 O O . ARG A 1 95 ? -9.419 -14.072 -7.454 1.00 53.94 95 ARG A O 1
#

Sequence (95 aa):
MMNVLKMKVGKELDLMVAQQVMGWNVDHHDIPDFSSDIKDVWAVVEKSRVLQFPNKFFKDSQGNWCVELDSGLVIKEKSAALVICKAALIKNSKR

Secondary structure (DSSP, 8-state):
---GGGPPSSHHHHHHHIIIII-----GGG---TTT-HHHHHHHHHHH-TTSTT-EEEE-TTS-EEEE-TTS-EEEES-HHHHHHHHHHHHHTT-

InterPro domains:
  IPR028985 Bacillus phage protein-like [G3DSA:3.30.2120.10] (1-93)
  IPR041270 Phage ABA sandwich domain [PF18066] (16-89)

Radius of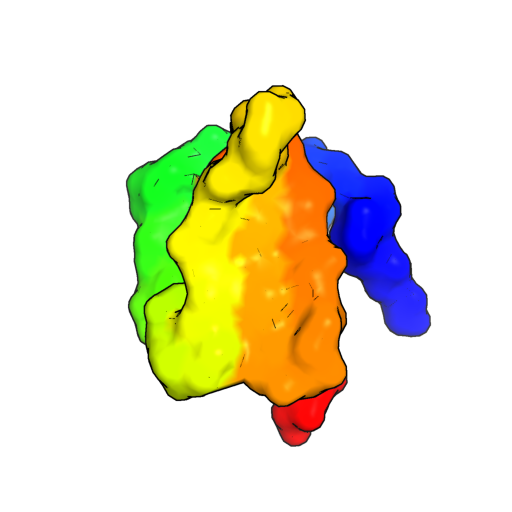 gyration: 12.27 Å; chains: 1; bounding box: 32×27×33 Å

Organism: NCBI:txid1242148

pLDDT: mean 89.68, std 8.53, range [49.78, 97.12]

Foldseek 3Di:
DDPLLPDDQDQVLQVLCCCQQVVDPDDSPDTDRQQPDPVNVVVSCVRLVQCPPPWHWDADPVRWTWIQDPVRDIRTHNDPSNRSSSSSSVSRVVD